Protein AF-A0A435ZY20-F1 (afdb_monomer)

Sequence (130 aa):
YEAARRRKAEFLALVSQTRDELAKVYSNAGTSEQKLAAKTAAIERLRMRYRHMRDRRWGRYRGYDAWFASPINNAKLAATSVYSDRVTAFLRLFDLCSGDYVRFYASVRRIGALDQAHRAEALAAADRCY

Structure (mmCIF, N/CA/C/O backbone):
data_AF-A0A435ZY20-F1
#
_entry.id   AF-A0A435ZY20-F1
#
loop_
_atom_site.group_PDB
_atom_site.id
_atom_site.type_symbol
_atom_site.label_atom_id
_atom_site.label_alt_id
_atom_site.label_comp_id
_atom_site.label_asym_id
_atom_site.label_entity_id
_atom_site.label_seq_id
_atom_site.pdbx_PDB_ins_code
_atom_site.Cartn_x
_atom_site.Cartn_y
_atom_site.Cartn_z
_atom_site.occupancy
_atom_site.B_iso_or_equiv
_atom_site.auth_seq_id
_atom_site.auth_comp_id
_atom_site.auth_asym_id
_atom_site.auth_atom_id
_atom_site.pdbx_PDB_model_num
ATOM 1 N N . TYR A 1 1 ? 15.074 -22.518 5.114 1.00 71.56 1 TYR A N 1
ATOM 2 C CA . TYR A 1 1 ? 14.412 -22.050 3.875 1.00 71.56 1 TYR A CA 1
ATOM 3 C C . TYR A 1 1 ? 12.899 -21.850 4.057 1.00 71.56 1 TYR A C 1
ATOM 5 O O . TYR A 1 1 ? 12.408 -20.748 3.834 1.00 71.56 1 TYR A O 1
ATOM 13 N N . GLU A 1 2 ? 12.149 -22.846 4.540 1.00 86.31 2 GLU A N 1
ATOM 14 C CA . GLU A 1 2 ? 10.680 -22.766 4.702 1.00 86.31 2 GLU A CA 1
ATOM 15 C C . GLU A 1 2 ? 10.202 -21.707 5.698 1.00 86.31 2 GLU A C 1
ATOM 17 O O . GLU A 1 2 ? 9.341 -20.896 5.364 1.00 86.31 2 GLU A O 1
ATOM 22 N N . ALA A 1 3 ? 10.821 -21.630 6.880 1.00 88.56 3 ALA A N 1
ATOM 23 C CA . ALA A 1 3 ? 10.480 -20.608 7.869 1.00 88.56 3 ALA A CA 1
ATOM 24 C C . ALA A 1 3 ? 10.673 -19.176 7.327 1.00 88.56 3 ALA A C 1
ATOM 26 O O . ALA A 1 3 ? 9.897 -18.283 7.649 1.00 88.56 3 ALA A O 1
ATOM 27 N N . ALA A 1 4 ? 11.673 -18.953 6.466 1.00 88.12 4 ALA A N 1
ATOM 28 C CA . ALA A 1 4 ? 11.889 -17.656 5.824 1.00 88.12 4 ALA A CA 1
ATOM 29 C C . ALA A 1 4 ? 10.801 -17.340 4.783 1.00 88.12 4 ALA A C 1
ATOM 31 O O . ALA A 1 4 ? 10.273 -16.229 4.780 1.00 88.12 4 ALA A O 1
ATOM 32 N N . ARG A 1 5 ? 10.409 -18.320 3.952 1.00 88.31 5 ARG A N 1
ATOM 33 C CA . ARG A 1 5 ? 9.288 -18.172 3.004 1.00 88.31 5 ARG A CA 1
ATOM 34 C C . ARG A 1 5 ? 7.973 -17.877 3.724 1.00 88.31 5 ARG A C 1
ATOM 36 O O . ARG A 1 5 ? 7.262 -16.957 3.329 1.00 88.31 5 ARG A O 1
ATOM 43 N N . ARG A 1 6 ? 7.691 -18.596 4.813 1.00 91.44 6 ARG A N 1
ATOM 44 C CA . ARG A 1 6 ? 6.505 -18.373 5.647 1.00 91.44 6 ARG A CA 1
ATOM 45 C C . ARG A 1 6 ? 6.477 -16.961 6.231 1.00 91.44 6 ARG A C 1
ATOM 47 O O . ARG A 1 6 ? 5.480 -16.269 6.067 1.00 91.44 6 ARG A O 1
ATOM 54 N N . ARG A 1 7 ? 7.579 -16.498 6.834 1.00 94.25 7 ARG A N 1
ATOM 55 C CA . ARG A 1 7 ? 7.672 -15.125 7.364 1.00 94.25 7 ARG A CA 1
ATOM 56 C C . ARG A 1 7 ? 7.454 -14.073 6.283 1.00 94.25 7 ARG A C 1
ATOM 58 O O . ARG A 1 7 ? 6.759 -13.095 6.530 1.00 94.25 7 ARG A O 1
ATOM 65 N N . LYS A 1 8 ? 8.006 -14.285 5.083 1.00 92.06 8 LYS A N 1
ATOM 66 C CA . LYS A 1 8 ? 7.776 -13.395 3.938 1.00 92.06 8 LYS A CA 1
ATOM 67 C C . LYS A 1 8 ? 6.296 -13.342 3.562 1.00 92.06 8 LYS A C 1
ATOM 69 O O . LYS A 1 8 ? 5.762 -12.250 3.416 1.00 92.06 8 LYS A O 1
ATOM 74 N N . ALA A 1 9 ? 5.630 -14.489 3.440 1.00 90.94 9 ALA A N 1
ATOM 75 C CA . ALA A 1 9 ? 4.199 -14.542 3.141 1.00 90.94 9 ALA A CA 1
ATOM 76 C C . ALA A 1 9 ? 3.355 -13.852 4.228 1.00 90.94 9 ALA A C 1
ATOM 78 O O . ALA A 1 9 ? 2.502 -13.028 3.914 1.00 90.94 9 ALA A O 1
ATOM 79 N N . GLU A 1 10 ? 3.634 -14.120 5.503 1.00 93.62 10 GLU A N 1
ATOM 80 C CA . GLU A 1 10 ? 2.928 -13.509 6.635 1.00 93.62 10 GLU A CA 1
ATOM 81 C C . GLU A 1 10 ? 3.174 -11.987 6.725 1.00 93.62 10 GLU A C 1
ATOM 83 O O . GLU A 1 10 ? 2.252 -11.223 7.006 1.00 93.62 10 GLU A O 1
ATOM 88 N N . PHE A 1 11 ? 4.389 -11.519 6.418 1.00 94.56 11 PHE A N 1
ATOM 89 C CA . PHE A 1 11 ? 4.698 -10.091 6.288 1.00 94.56 11 PHE A CA 1
ATOM 90 C C . PHE A 1 11 ? 3.886 -9.427 5.169 1.00 94.56 11 PHE A C 1
ATOM 92 O O . PHE A 1 11 ? 3.253 -8.395 5.395 1.00 94.56 11 PHE A O 1
ATOM 99 N N . LEU A 1 12 ? 3.871 -10.028 3.976 1.00 92.69 12 LEU A N 1
ATOM 100 C CA . LEU A 1 12 ? 3.103 -9.515 2.839 1.00 92.69 12 LEU A CA 1
ATOM 101 C C . LEU A 1 12 ? 1.599 -9.496 3.138 1.00 92.69 12 LEU A C 1
ATOM 103 O O . LEU A 1 12 ? 0.922 -8.534 2.781 1.00 92.69 12 LEU A O 1
ATOM 107 N N . ALA A 1 13 ? 1.088 -10.501 3.854 1.00 91.94 13 ALA A N 1
ATOM 108 C CA . ALA A 1 13 ? -0.306 -10.553 4.281 1.00 91.94 13 ALA A CA 1
ATOM 109 C C . ALA A 1 13 ? -0.670 -9.396 5.226 1.00 91.94 13 ALA A C 1
ATOM 111 O O . ALA A 1 13 ? -1.716 -8.775 5.044 1.00 91.94 13 ALA A O 1
ATOM 112 N N . LEU A 1 14 ? 0.200 -9.045 6.186 1.00 94.25 14 LEU A N 1
ATOM 113 C CA . LEU A 1 14 ? -0.017 -7.869 7.040 1.00 94.25 14 LEU A CA 1
ATOM 114 C C . LEU A 1 14 ? -0.114 -6.578 6.225 1.00 94.25 14 LEU A C 1
ATOM 116 O O . LEU A 1 14 ? -1.015 -5.771 6.447 1.00 94.25 14 LEU A O 1
ATOM 120 N N . VAL A 1 15 ? 0.808 -6.389 5.280 1.00 93.94 15 VAL A N 1
ATOM 121 C CA . VAL A 1 15 ? 0.833 -5.200 4.422 1.00 93.94 15 VAL A CA 1
ATOM 122 C C . VAL A 1 15 ? -0.425 -5.135 3.556 1.00 93.94 15 VAL A C 1
ATOM 124 O O . VAL A 1 15 ? -1.049 -4.076 3.481 1.00 93.94 15 VAL A O 1
ATOM 127 N N . SER A 1 16 ? -0.829 -6.257 2.951 1.00 90.69 16 SER A N 1
ATOM 128 C CA . SER A 1 16 ? -2.052 -6.348 2.146 1.00 90.69 16 SER A CA 1
ATOM 129 C C . SER A 1 16 ? -3.291 -5.998 2.967 1.00 90.69 16 SER A C 1
ATOM 131 O O . SER A 1 16 ? -4.051 -5.114 2.585 1.00 90.69 16 SER A O 1
ATOM 133 N N . GLN A 1 17 ? -3.440 -6.597 4.151 1.00 92.56 17 GLN A N 1
ATOM 134 C CA . GLN A 1 17 ? -4.570 -6.330 5.038 1.00 92.56 17 GLN A CA 1
ATOM 135 C C . GLN A 1 17 ? -4.675 -4.840 5.401 1.00 92.56 17 GLN A C 1
ATOM 137 O O . GLN A 1 17 ? -5.765 -4.269 5.411 1.00 92.56 17 GLN A O 1
ATOM 142 N N . THR A 1 18 ? -3.550 -4.176 5.682 1.00 94.56 18 THR A N 1
ATOM 143 C CA . THR A 1 18 ? -3.551 -2.736 5.977 1.00 94.56 18 THR A CA 1
ATOM 144 C C . THR A 1 18 ? -3.923 -1.891 4.763 1.00 94.56 18 THR A C 1
ATOM 146 O O . THR A 1 18 ? -4.595 -0.873 4.921 1.00 94.56 18 THR A O 1
ATOM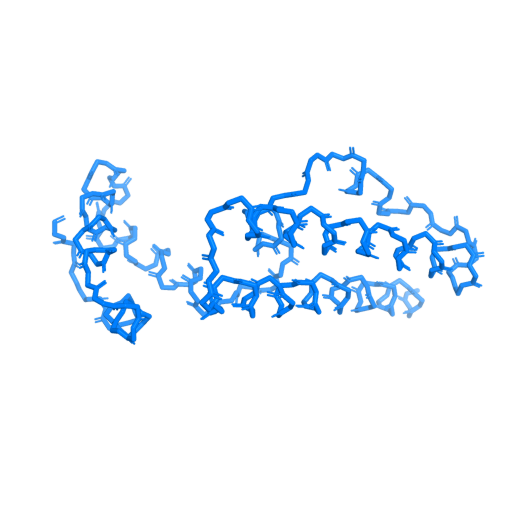 149 N N . ARG A 1 19 ? -3.534 -2.294 3.548 1.00 90.75 19 ARG A N 1
ATOM 150 C CA . ARG A 1 19 ? -3.975 -1.608 2.326 1.00 90.75 19 ARG A CA 1
ATOM 151 C C . ARG A 1 19 ? -5.490 -1.683 2.163 1.00 90.75 19 ARG A C 1
ATOM 153 O O . ARG A 1 19 ? -6.093 -0.660 1.847 1.00 90.75 19 ARG A O 1
ATOM 160 N N . ASP A 1 20 ? -6.093 -2.837 2.432 1.00 88.88 20 ASP A N 1
ATOM 161 C CA . ASP A 1 20 ? -7.546 -3.014 2.343 1.00 88.88 20 ASP A CA 1
ATOM 162 C C . ASP A 1 20 ? -8.284 -2.176 3.397 1.00 88.88 20 ASP A C 1
ATOM 164 O O . ASP A 1 20 ? -9.291 -1.533 3.097 1.00 88.88 20 ASP A O 1
ATOM 168 N N . GLU A 1 21 ? -7.757 -2.109 4.626 1.00 92.75 21 GLU A N 1
ATOM 169 C CA . GLU A 1 21 ? -8.272 -1.206 5.665 1.00 92.75 21 GLU A CA 1
ATOM 170 C C . GLU A 1 21 ? -8.223 0.259 5.212 1.00 92.75 21 GLU A C 1
ATOM 172 O O . GLU A 1 21 ? -9.213 0.981 5.330 1.00 92.75 21 GLU A O 1
ATOM 177 N N . LEU A 1 22 ? -7.094 0.697 4.654 1.00 92.38 22 LEU A N 1
ATOM 178 C CA . LEU A 1 22 ? -6.929 2.064 4.164 1.00 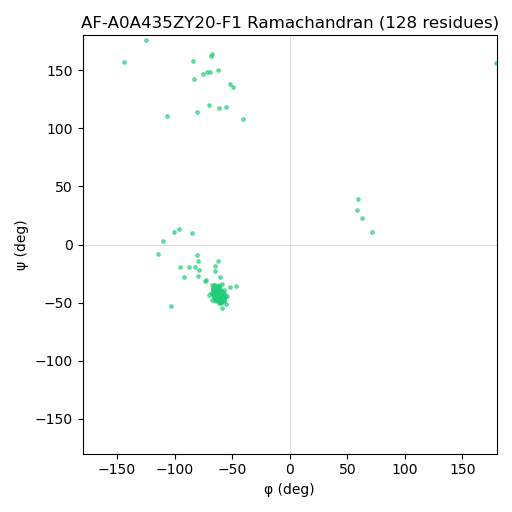92.38 22 LEU A CA 1
ATOM 179 C C . LEU A 1 22 ? -7.828 2.364 2.959 1.00 92.38 22 LEU A C 1
ATOM 181 O O . LEU A 1 22 ? -8.376 3.460 2.872 1.00 92.38 22 LEU A O 1
ATOM 185 N N . ALA A 1 23 ? -8.033 1.405 2.055 1.00 88.12 23 ALA A N 1
ATOM 186 C CA . ALA A 1 23 ? -8.949 1.564 0.928 1.00 88.12 23 ALA A CA 1
ATOM 187 C C . ALA A 1 23 ? -10.382 1.861 1.401 1.00 88.12 23 ALA A C 1
ATOM 189 O O . ALA A 1 23 ? -11.038 2.748 0.849 1.00 88.12 23 ALA A O 1
ATOM 190 N N . LYS A 1 24 ? -10.838 1.192 2.469 1.00 88.81 24 LYS A N 1
ATOM 191 C CA . LYS A 1 24 ? -12.134 1.476 3.107 1.00 88.81 24 LYS A CA 1
ATOM 192 C C . LYS A 1 24 ? -12.159 2.868 3.737 1.00 88.81 24 LYS A C 1
ATOM 194 O O . LYS A 1 24 ? -13.096 3.618 3.494 1.00 88.81 24 LYS A O 1
ATOM 199 N N . VAL A 1 25 ? -11.101 3.258 4.459 1.00 90.88 25 VAL A N 1
ATOM 200 C CA . VAL A 1 25 ? -10.978 4.617 5.031 1.00 90.88 25 VAL A CA 1
ATOM 201 C C . VAL A 1 25 ? -11.142 5.692 3.957 1.00 90.88 25 VAL A C 1
ATOM 203 O O . VAL A 1 25 ? -11.860 6.669 4.162 1.00 90.88 25 VAL A O 1
ATOM 206 N N . TYR A 1 26 ? -10.507 5.516 2.798 1.00 85.19 26 TYR A N 1
ATOM 207 C CA . TYR A 1 26 ? -10.591 6.497 1.719 1.00 85.19 26 TYR A CA 1
ATOM 208 C C . TYR A 1 26 ? -11.945 6.512 1.011 1.00 85.19 26 TYR A C 1
ATOM 210 O O . TYR A 1 26 ? -12.368 7.584 0.574 1.00 85.19 26 TYR A O 1
ATOM 218 N N . SER A 1 27 ? -12.622 5.364 0.942 1.00 83.12 27 SER A N 1
ATOM 219 C CA . SER A 1 27 ? -13.916 5.211 0.265 1.00 83.12 27 SER A CA 1
ATOM 220 C C . SER A 1 27 ? -15.111 5.639 1.121 1.00 83.12 27 SER A C 1
ATOM 222 O O . SER A 1 27 ? -16.167 5.930 0.574 1.00 83.12 27 SER A O 1
ATOM 224 N N . ASN A 1 28 ? -14.959 5.714 2.445 1.00 85.62 28 ASN A N 1
ATOM 225 C CA . ASN A 1 28 ? -16.032 6.143 3.340 1.00 85.62 28 ASN A CA 1
ATOM 226 C C . ASN A 1 28 ? -16.312 7.655 3.232 1.00 85.62 28 ASN A C 1
ATOM 228 O O . ASN A 1 28 ? -15.399 8.467 3.025 1.00 85.62 28 ASN A O 1
ATOM 232 N N . ALA A 1 29 ? -17.577 8.036 3.436 1.00 74.31 29 ALA A N 1
ATOM 233 C CA . ALA A 1 29 ? -17.976 9.424 3.646 1.00 74.31 29 ALA A CA 1
ATOM 234 C C . ALA A 1 29 ? -17.473 9.884 5.025 1.00 74.31 29 ALA A C 1
ATOM 236 O O . ALA A 1 29 ? -17.781 9.276 6.046 1.00 74.31 29 ALA A O 1
ATOM 237 N N . GLY A 1 30 ? -16.638 10.916 5.045 1.00 87.19 30 GLY A N 1
ATOM 238 C CA . GLY A 1 30 ? -16.026 11.451 6.257 1.00 87.19 30 GLY A CA 1
ATOM 239 C C . GLY A 1 30 ? -15.110 12.615 5.914 1.00 87.19 30 GLY A C 1
ATOM 240 O O . GLY A 1 30 ? -14.634 12.715 4.777 1.00 87.19 30 GLY A O 1
ATOM 241 N N . THR A 1 31 ? -14.876 13.496 6.882 1.00 92.94 31 THR A N 1
ATOM 242 C CA . THR A 1 31 ? -14.015 14.666 6.691 1.00 92.94 31 THR A CA 1
ATOM 243 C C . THR A 1 31 ? -12.556 14.250 6.501 1.00 92.94 31 THR A C 1
ATOM 245 O O . THR A 1 31 ? -12.146 13.125 6.816 1.00 92.94 31 THR A O 1
ATOM 248 N N . 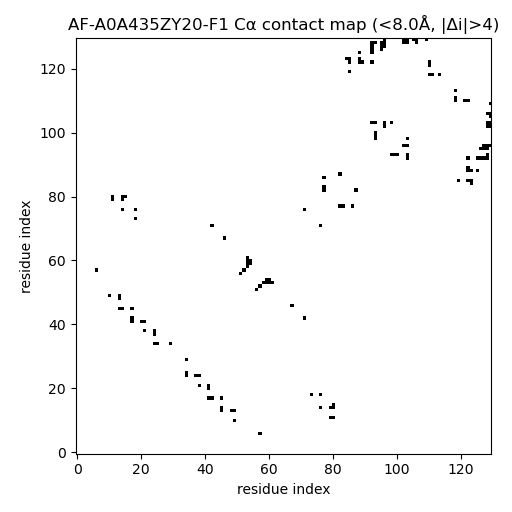SER A 1 32 ? -11.740 15.169 5.989 1.00 89.75 32 SER A N 1
ATOM 249 C CA . SER A 1 32 ? -10.301 14.954 5.823 1.00 89.75 32 SER A CA 1
ATOM 250 C C . SER A 1 32 ? -9.616 14.595 7.147 1.00 89.75 32 SER A C 1
ATOM 252 O O . SER A 1 32 ? -8.773 13.697 7.181 1.00 89.75 32 SER A O 1
ATOM 254 N N . GLU A 1 33 ? -10.024 15.226 8.248 1.00 93.31 33 GLU A N 1
ATOM 255 C CA . GLU A 1 33 ? -9.505 14.990 9.599 1.00 93.31 33 GLU A CA 1
ATOM 256 C C . GLU A 1 33 ? -9.854 13.579 10.082 1.00 93.31 33 GLU A C 1
ATOM 258 O O . GLU A 1 33 ? -8.989 12.859 10.586 1.00 93.31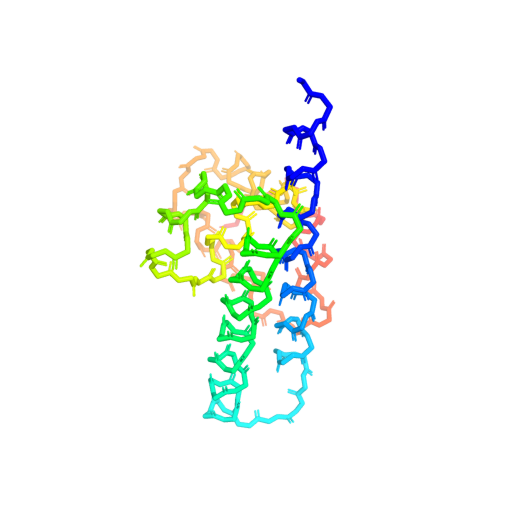 33 GLU A O 1
ATOM 263 N N . GLN A 1 34 ? -11.098 13.139 9.862 1.00 93.38 34 GLN A N 1
ATOM 264 C CA . GLN A 1 34 ? -11.539 11.786 10.210 1.00 93.38 34 GLN A CA 1
ATOM 265 C C . GLN A 1 34 ? -10.760 10.727 9.419 1.00 93.38 34 GLN A C 1
ATOM 267 O O . GLN A 1 34 ? -10.292 9.737 9.989 1.00 93.38 34 GLN A O 1
ATOM 272 N N . LYS A 1 35 ? -10.557 10.949 8.114 1.00 92.81 35 LYS A N 1
ATOM 273 C CA . LYS A 1 35 ? -9.757 10.053 7.263 1.00 92.81 35 LYS A CA 1
ATOM 274 C C . LYS A 1 35 ? -8.293 10.017 7.696 1.00 92.81 35 LYS A C 1
ATOM 276 O O . LYS A 1 35 ? -7.685 8.944 7.692 1.00 92.81 35 LYS A O 1
ATOM 281 N N . LEU A 1 36 ? -7.726 11.153 8.100 1.00 94.00 36 LEU A N 1
ATOM 282 C CA . LEU A 1 36 ? -6.361 11.227 8.617 1.00 94.00 36 LEU A CA 1
ATOM 283 C C . LEU A 1 36 ? -6.215 10.451 9.932 1.00 94.00 36 LEU A C 1
ATOM 285 O O . LEU A 1 36 ? -5.305 9.629 10.050 1.00 94.00 36 LEU A O 1
ATOM 289 N N . ALA A 1 37 ? -7.130 10.641 10.884 1.00 95.69 37 ALA A N 1
ATOM 290 C CA . ALA A 1 37 ? -7.132 9.909 12.149 1.00 95.69 37 ALA A CA 1
ATOM 291 C C . ALA A 1 37 ? -7.269 8.392 11.928 1.00 95.69 37 ALA A C 1
ATOM 293 O O . ALA A 1 37 ? -6.491 7.601 12.470 1.00 95.69 37 ALA A O 1
ATOM 294 N N . ALA A 1 38 ? -8.198 7.975 11.062 1.00 95.62 38 ALA A N 1
ATOM 295 C CA . ALA A 1 38 ? -8.406 6.568 10.728 1.00 95.62 38 ALA A CA 1
ATOM 296 C C . ALA A 1 38 ? -7.194 5.942 10.015 1.00 95.62 38 ALA A C 1
ATOM 298 O O . ALA A 1 38 ? -6.829 4.798 10.306 1.00 95.62 38 ALA A O 1
ATOM 299 N N . LYS A 1 39 ? -6.526 6.696 9.129 1.00 94.81 39 LYS A N 1
ATOM 300 C CA . LYS A 1 39 ? -5.261 6.288 8.502 1.00 94.81 39 LYS A CA 1
ATOM 301 C C . LYS A 1 39 ? -4.183 6.048 9.556 1.00 94.81 39 LYS A C 1
ATOM 303 O O . LYS A 1 39 ? -3.561 4.987 9.546 1.00 94.81 39 LYS A O 1
ATOM 308 N N . THR A 1 40 ? -3.976 6.994 10.471 1.00 96.44 40 THR A N 1
ATOM 309 C CA . THR A 1 40 ? -2.990 6.860 11.555 1.00 96.44 40 THR A CA 1
ATOM 310 C C . THR A 1 40 ? -3.275 5.623 12.405 1.00 96.44 40 THR A C 1
ATOM 312 O O . THR A 1 40 ? -2.377 4.812 12.633 1.00 96.44 40 THR A O 1
ATOM 315 N N . ALA A 1 41 ? -4.538 5.401 12.778 1.00 97.06 41 ALA A N 1
ATOM 316 C CA . ALA A 1 41 ? -4.943 4.222 13.537 1.00 97.06 41 ALA A CA 1
ATOM 317 C C . ALA A 1 41 ? -4.666 2.902 12.788 1.00 97.06 41 ALA A C 1
ATOM 319 O O . ALA A 1 41 ? -4.222 1.929 13.398 1.00 97.06 41 ALA A O 1
ATOM 320 N N . ALA A 1 42 ? -4.886 2.850 11.469 1.00 97.06 42 ALA A N 1
ATOM 321 C CA . ALA A 1 42 ? -4.574 1.671 10.655 1.00 97.06 42 ALA A CA 1
ATOM 322 C C . ALA A 1 42 ? -3.067 1.366 10.618 1.00 97.06 42 ALA A C 1
ATOM 324 O O . ALA A 1 42 ? -2.665 0.207 10.748 1.00 97.06 42 ALA A O 1
ATOM 325 N N . ILE A 1 43 ? -2.226 2.398 10.506 1.00 97.12 43 ILE A N 1
ATOM 326 C CA . ILE A 1 43 ? -0.768 2.239 10.540 1.00 97.12 43 ILE A CA 1
ATOM 327 C C . ILE A 1 43 ? -0.285 1.766 11.920 1.00 97.12 43 ILE A C 1
ATOM 329 O O . ILE A 1 43 ? 0.568 0.880 11.999 1.00 97.12 43 ILE A O 1
ATOM 333 N N . GLU A 1 44 ? -0.848 2.282 13.012 1.00 97.88 44 GLU A N 1
ATOM 334 C CA . GLU A 1 44 ? -0.496 1.800 14.353 1.00 97.88 44 GLU A CA 1
ATOM 335 C C . GLU A 1 44 ? -0.934 0.351 14.587 1.00 97.88 44 GLU A C 1
ATOM 337 O O . GLU A 1 44 ? -0.166 -0.453 15.125 1.00 97.88 44 GLU A O 1
ATOM 342 N N . ARG A 1 45 ? -2.116 -0.043 14.096 1.00 97.94 45 ARG A N 1
ATOM 343 C CA . ARG A 1 45 ? -2.541 -1.452 14.116 1.00 97.94 45 ARG A CA 1
ATOM 344 C C . ARG A 1 45 ? -1.584 -2.353 13.344 1.00 97.94 45 ARG A C 1
ATOM 346 O O . ARG A 1 45 ? -1.241 -3.423 13.846 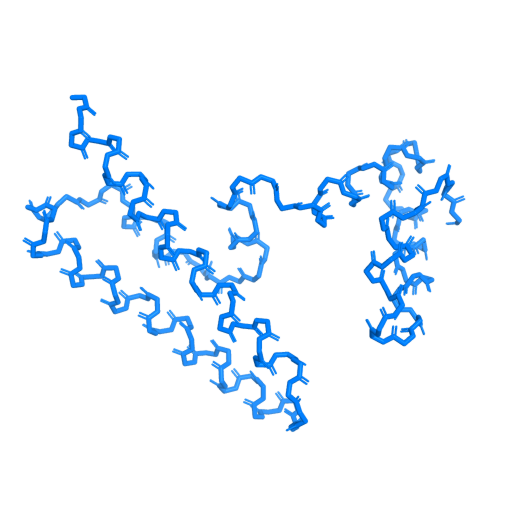1.00 97.94 45 ARG A O 1
ATOM 353 N N . LEU A 1 46 ? -1.113 -1.926 12.172 1.00 97.88 46 LEU A N 1
ATOM 354 C CA . LEU A 1 46 ? -0.099 -2.651 11.403 1.00 97.88 46 LEU A CA 1
ATOM 355 C C . LEU A 1 46 ? 1.178 -2.869 12.234 1.00 97.88 46 LEU A C 1
ATOM 357 O O . LEU A 1 46 ? 1.663 -3.998 12.342 1.00 97.88 46 LEU A O 1
ATOM 361 N N . ARG A 1 47 ? 1.684 -1.818 12.893 1.00 98.12 47 ARG A N 1
ATOM 362 C CA . ARG A 1 47 ? 2.856 -1.911 13.782 1.00 98.12 47 ARG A CA 1
ATOM 363 C C . ARG A 1 47 ? 2.623 -2.864 14.957 1.00 98.12 47 ARG A C 1
ATOM 365 O O . ARG A 1 47 ? 3.510 -3.650 15.287 1.00 98.12 47 ARG A O 1
ATOM 372 N N . MET A 1 48 ? 1.441 -2.832 15.574 1.00 98.00 48 MET A N 1
ATOM 373 C CA . MET A 1 48 ? 1.084 -3.749 16.662 1.00 98.00 48 MET A CA 1
ATOM 374 C C . MET A 1 48 ? 1.035 -5.209 16.201 1.00 98.00 48 MET A C 1
ATOM 376 O O . MET A 1 48 ? 1.650 -6.065 16.840 1.00 98.00 48 MET A O 1
ATOM 380 N N . ARG A 1 49 ? 0.354 -5.498 15.082 1.00 97.88 49 ARG A N 1
ATOM 381 C CA . ARG A 1 49 ? 0.262 -6.857 14.517 1.00 97.88 49 ARG A CA 1
ATOM 382 C C . ARG A 1 49 ? 1.642 -7.417 14.193 1.00 97.88 49 ARG A C 1
ATOM 384 O O . ARG A 1 49 ? 1.924 -8.571 14.514 1.00 97.88 49 ARG A O 1
ATOM 391 N N . TYR A 1 50 ? 2.513 -6.582 13.629 1.00 97.81 50 TYR A N 1
ATOM 392 C CA . TYR A 1 50 ? 3.903 -6.943 13.388 1.00 97.81 50 TYR A CA 1
ATOM 393 C C . TYR A 1 50 ? 4.639 -7.319 14.673 1.00 97.81 50 TYR A C 1
ATOM 395 O O . TYR A 1 50 ? 5.165 -8.425 14.750 1.00 97.81 50 TYR A O 1
ATOM 403 N N . ARG A 1 51 ? 4.641 -6.447 15.694 1.00 97.69 51 ARG A N 1
ATOM 404 C CA . ARG A 1 51 ? 5.322 -6.726 16.972 1.00 97.69 51 ARG A CA 1
ATOM 405 C C . ARG A 1 51 ? 4.822 -8.023 17.604 1.00 97.69 51 ARG A C 1
ATOM 407 O O . ARG A 1 51 ? 5.627 -8.864 17.989 1.00 97.69 51 ARG A O 1
ATOM 414 N N . HIS A 1 52 ? 3.504 -8.228 17.634 1.00 96.88 52 HIS A N 1
ATOM 415 C CA . HIS A 1 52 ? 2.909 -9.451 18.168 1.00 96.88 52 HIS A CA 1
ATOM 416 C C . HIS A 1 52 ? 3.399 -10.702 17.424 1.00 96.88 52 HIS A C 1
ATOM 418 O O . HIS A 1 52 ? 3.843 -11.670 18.041 1.00 96.88 52 HIS A O 1
ATOM 424 N N . MET A 1 53 ? 3.360 -10.681 16.093 1.00 95.94 53 MET A N 1
ATOM 425 C CA . MET A 1 53 ? 3.795 -11.809 15.273 1.00 95.94 53 MET A CA 1
ATOM 426 C C . MET A 1 53 ? 5.303 -12.067 15.398 1.00 95.94 53 MET A C 1
ATOM 428 O O . MET A 1 53 ? 5.714 -13.214 15.586 1.00 95.94 53 MET A O 1
ATOM 432 N N . ARG A 1 54 ? 6.111 -11.003 15.370 1.00 97.44 54 ARG A N 1
ATOM 433 C CA . ARG A 1 54 ? 7.563 -11.039 15.564 1.00 97.44 54 ARG A CA 1
ATOM 434 C C . ARG A 1 54 ? 7.931 -11.712 16.885 1.00 97.44 54 ARG A C 1
ATOM 436 O O . ARG A 1 54 ? 8.740 -12.637 16.906 1.00 97.44 54 ARG A O 1
ATOM 443 N N . ASP A 1 55 ? 7.312 -11.261 17.973 1.00 96.75 55 ASP A N 1
ATOM 444 C CA . ASP A 1 55 ? 7.689 -11.651 19.332 1.00 96.75 55 ASP A CA 1
ATOM 445 C C . ASP A 1 55 ? 7.138 -13.026 19.729 1.00 96.75 55 ASP A C 1
ATOM 447 O O . ASP A 1 55 ? 7.745 -13.705 20.556 1.00 96.75 55 ASP A O 1
ATOM 451 N N . ARG A 1 56 ? 6.016 -13.460 19.135 1.00 93.56 56 ARG A N 1
ATOM 452 C CA . ARG A 1 56 ? 5.355 -14.733 19.474 1.00 93.56 56 ARG A CA 1
ATOM 453 C C . ARG A 1 56 ? 5.601 -15.842 18.456 1.00 93.56 56 ARG A C 1
ATOM 455 O O . ARG A 1 56 ? 6.012 -16.931 18.831 1.00 93.56 56 ARG A O 1
ATOM 462 N N . ARG A 1 57 ? 5.334 -15.589 17.173 1.00 91.50 57 ARG A N 1
ATOM 463 C CA . ARG A 1 57 ? 5.301 -16.630 16.128 1.00 91.50 57 ARG A CA 1
ATOM 464 C C . ARG A 1 57 ? 6.637 -16.820 15.426 1.00 91.50 57 ARG A C 1
ATOM 466 O O . ARG A 1 57 ? 6.918 -17.903 14.927 1.00 91.50 57 ARG A O 1
ATOM 473 N N . TRP A 1 58 ? 7.450 -15.772 15.357 1.00 95.06 58 TRP A N 1
ATOM 474 C CA . TRP A 1 58 ? 8.692 -15.786 14.582 1.00 95.06 58 TRP A CA 1
ATOM 475 C C . TRP A 1 58 ? 9.952 -15.997 15.419 1.00 95.06 58 TRP A C 1
ATOM 477 O O . TRP A 1 58 ? 11.052 -15.797 14.907 1.00 95.06 58 TRP A O 1
ATOM 487 N N . GLY A 1 59 ? 9.812 -16.354 16.698 1.00 93.19 59 GLY A N 1
ATOM 488 C CA . GLY A 1 59 ? 10.958 -16.540 17.589 1.00 93.19 59 GLY A CA 1
ATOM 489 C C . GLY A 1 59 ? 11.802 -15.272 17.732 1.00 93.19 59 GLY A C 1
ATOM 490 O O . GLY A 1 59 ? 13.025 -15.351 17.728 1.00 93.19 59 GLY A O 1
ATOM 491 N N . ARG A 1 60 ? 11.158 -14.095 17.801 1.00 93.88 60 ARG A N 1
ATOM 492 C CA . ARG A 1 60 ? 11.811 -12.775 17.901 1.00 93.88 60 ARG A CA 1
ATOM 493 C C . ARG A 1 60 ? 12.682 -12.404 16.692 1.00 93.88 60 ARG A C 1
ATOM 495 O O . ARG A 1 60 ? 13.558 -11.552 16.811 1.00 93.88 60 ARG A O 1
ATOM 502 N N . TYR A 1 61 ? 12.440 -12.992 15.520 1.00 95.62 61 TYR A N 1
ATOM 503 C CA . TYR A 1 61 ? 13.139 -12.636 14.282 1.00 95.62 61 TYR A CA 1
ATOM 504 C C . TYR A 1 61 ? 12.905 -11.169 13.880 1.00 95.62 61 TYR A C 1
ATOM 506 O O . TYR A 1 61 ? 11.786 -10.790 13.551 1.00 95.62 61 TYR A O 1
ATOM 514 N N . ARG A 1 62 ? 13.968 -10.357 13.832 1.00 95.88 62 ARG A N 1
ATOM 515 C CA . ARG A 1 62 ? 13.908 -8.894 13.621 1.00 95.88 62 ARG A CA 1
ATOM 516 C C . ARG A 1 62 ? 14.115 -8.427 12.175 1.00 95.88 62 ARG A C 1
ATOM 518 O O . ARG A 1 62 ? 14.315 -7.241 11.941 1.00 95.88 62 ARG A O 1
ATOM 525 N N . GLY A 1 63 ? 14.060 -9.325 11.189 1.00 95.69 63 GLY A N 1
ATOM 526 C CA . GLY A 1 63 ? 14.439 -9.007 9.801 1.00 95.69 63 GLY A CA 1
ATOM 527 C C . GLY A 1 63 ? 13.601 -7.929 9.100 1.00 95.69 63 GLY A C 1
ATOM 528 O O . GLY A 1 63 ? 14.031 -7.415 8.075 1.00 95.69 63 GLY A O 1
ATOM 529 N N . TYR A 1 64 ? 12.442 -7.555 9.648 1.00 96.50 64 TYR A N 1
ATOM 530 C CA . TYR A 1 64 ? 11.610 -6.467 9.126 1.00 96.50 64 TYR A CA 1
ATOM 531 C C . TYR A 1 64 ? 11.585 -5.232 10.040 1.00 96.50 64 TYR A C 1
ATOM 533 O O . TYR A 1 64 ? 10.907 -4.262 9.711 1.00 96.50 64 TYR A O 1
ATOM 541 N N . ASP A 1 65 ? 12.332 -5.208 11.153 1.00 97.62 65 ASP A N 1
ATOM 542 C CA . ASP A 1 65 ? 12.308 -4.090 12.110 1.00 97.62 65 ASP A CA 1
ATOM 543 C C . ASP A 1 65 ? 12.664 -2.763 11.421 1.00 97.62 65 ASP A C 1
ATOM 545 O O . ASP A 1 65 ? 11.963 -1.771 11.607 1.00 97.62 65 ASP A O 1
ATOM 549 N N . ALA A 1 66 ? 13.675 -2.763 10.545 1.00 96.56 66 ALA A N 1
ATOM 550 C CA . ALA A 1 66 ? 14.059 -1.587 9.760 1.00 96.56 66 ALA A CA 1
ATOM 551 C C . ALA A 1 66 ? 12.933 -1.095 8.830 1.00 96.56 66 ALA A C 1
ATOM 553 O O . ALA A 1 66 ? 12.729 0.111 8.672 1.00 96.56 66 ALA A O 1
ATOM 554 N N . TRP A 1 67 ? 12.149 -2.016 8.256 1.00 95.81 67 TRP A N 1
ATOM 555 C CA . TRP A 1 67 ? 10.976 -1.655 7.462 1.00 95.81 67 TRP A CA 1
ATOM 556 C C . TRP A 1 67 ? 9.905 -1.002 8.340 1.00 95.81 67 TRP A C 1
ATOM 558 O O . TRP A 1 67 ? 9.307 -0.019 7.925 1.00 95.81 67 TRP A O 1
ATOM 568 N N . PHE A 1 68 ? 9.670 -1.470 9.566 1.00 97.12 68 PHE A N 1
ATOM 569 C CA . PHE A 1 68 ? 8.670 -0.862 10.458 1.00 97.12 68 PHE A CA 1
ATOM 570 C C . PHE A 1 68 ? 9.140 0.430 11.148 1.00 97.12 68 PHE A C 1
ATOM 572 O O . PHE A 1 68 ? 8.295 1.233 11.554 1.00 97.12 68 PHE A O 1
ATOM 579 N N . ALA A 1 69 ? 10.455 0.636 11.266 1.00 95.31 69 ALA A N 1
ATOM 580 C CA . ALA A 1 69 ? 11.058 1.805 11.905 1.00 95.31 69 ALA A CA 1
ATOM 581 C C . ALA A 1 69 ? 10.955 3.083 11.057 1.00 95.31 69 ALA A C 1
ATOM 583 O O . ALA A 1 69 ? 10.831 4.174 11.607 1.00 95.31 69 ALA A O 1
ATOM 584 N N . SER A 1 70 ? 10.971 2.975 9.724 1.00 93.56 70 SER A N 1
ATOM 585 C CA . SER A 1 70 ? 10.817 4.144 8.849 1.00 93.56 70 SER A CA 1
ATOM 586 C C . SER A 1 70 ? 9.339 4.509 8.618 1.00 93.56 70 SER A C 1
ATOM 588 O O . SER A 1 70 ? 8.460 3.646 8.759 1.00 93.56 70 SER A O 1
ATOM 590 N N . PRO A 1 71 ? 9.024 5.765 8.237 1.00 94.88 71 PRO A N 1
ATOM 591 C CA . PRO A 1 71 ? 7.650 6.209 8.005 1.00 94.88 71 PRO A CA 1
ATOM 592 C C . PRO A 1 71 ? 6.871 5.258 7.091 1.00 94.88 71 PRO A C 1
ATOM 594 O O . PRO A 1 71 ? 7.388 4.786 6.077 1.00 94.88 71 PRO A O 1
ATOM 597 N N . ILE A 1 72 ? 5.626 4.948 7.461 1.00 95.38 72 ILE A N 1
ATOM 598 C CA . ILE A 1 72 ? 4.740 4.089 6.669 1.00 95.38 72 ILE A CA 1
ATOM 599 C C . ILE A 1 72 ? 3.681 4.977 6.027 1.00 95.38 72 ILE A C 1
ATOM 601 O O . ILE A 1 72 ? 2.815 5.532 6.699 1.00 95.38 72 ILE A O 1
ATOM 605 N N . ASN A 1 73 ? 3.779 5.119 4.710 1.00 88.81 73 ASN A N 1
ATOM 606 C CA . ASN A 1 73 ? 2.835 5.848 3.876 1.00 88.81 73 ASN A CA 1
ATOM 607 C C . ASN A 1 73 ? 2.311 4.931 2.757 1.00 88.81 73 ASN A C 1
ATOM 609 O O . ASN A 1 73 ? 2.757 3.791 2.602 1.00 88.81 73 ASN A O 1
ATOM 613 N N . ASN A 1 74 ? 1.366 5.434 1.962 1.00 83.81 74 ASN A N 1
ATOM 614 C CA . ASN A 1 74 ? 0.735 4.646 0.900 1.00 83.81 74 ASN A CA 1
ATOM 615 C C . ASN A 1 74 ? 1.745 4.172 -0.158 1.00 83.81 74 ASN A C 1
ATOM 617 O O . ASN A 1 74 ? 1.608 3.058 -0.652 1.00 83.81 74 ASN A O 1
ATOM 621 N N . ALA A 1 75 ? 2.773 4.973 -0.462 1.00 83.56 75 ALA A N 1
ATOM 622 C CA . ALA A 1 75 ? 3.808 4.611 -1.430 1.00 83.56 75 ALA A CA 1
ATOM 623 C C . ALA A 1 75 ? 4.628 3.405 -0.954 1.00 83.56 75 ALA A C 1
ATOM 625 O O . ALA A 1 75 ? 4.795 2.434 -1.686 1.00 83.56 75 ALA A O 1
ATOM 626 N N . LYS A 1 76 ? 5.069 3.415 0.306 1.00 90.69 76 LYS A N 1
ATOM 627 C CA . LYS A 1 76 ? 5.824 2.304 0.893 1.00 90.69 76 LYS A CA 1
ATOM 628 C C . LYS A 1 76 ? 5.002 1.019 0.983 1.00 90.69 76 LYS A C 1
ATOM 630 O O . LYS A 1 76 ? 5.513 -0.057 0.684 1.00 90.69 76 LYS A O 1
ATOM 635 N N . LEU A 1 77 ? 3.729 1.125 1.373 1.00 90.31 77 LEU A N 1
ATOM 636 C CA . LEU A 1 77 ? 2.799 -0.010 1.367 1.00 90.31 77 LEU A CA 1
ATOM 637 C C . LEU A 1 77 ? 2.615 -0.584 -0.047 1.00 90.31 77 LEU A C 1
ATOM 639 O O . LEU A 1 77 ? 2.636 -1.801 -0.213 1.00 90.31 77 LEU A O 1
ATOM 643 N N . ALA A 1 78 ? 2.475 0.277 -1.059 1.00 82.44 78 ALA A N 1
ATOM 644 C CA . ALA A 1 78 ? 2.355 -0.142 -2.453 1.00 82.44 78 ALA A CA 1
ATOM 645 C C . ALA A 1 78 ? 3.628 -0.835 -2.961 1.00 82.44 78 ALA A C 1
ATOM 647 O O . ALA A 1 78 ? 3.527 -1.917 -3.526 1.00 82.44 78 ALA A O 1
ATOM 648 N N . ALA A 1 79 ? 4.808 -0.270 -2.688 1.00 82.88 79 ALA A N 1
ATOM 649 C CA . ALA A 1 79 ? 6.102 -0.832 -3.091 1.00 82.88 79 ALA A CA 1
ATOM 650 C C . ALA A 1 79 ? 6.431 -2.179 -2.421 1.00 82.88 79 ALA A C 1
ATOM 652 O O . ALA A 1 79 ? 7.249 -2.943 -2.919 1.00 82.88 79 ALA A O 1
ATOM 653 N N . THR A 1 80 ? 5.817 -2.461 -1.269 1.00 86.19 80 THR A N 1
ATOM 654 C CA . THR A 1 80 ? 6.039 -3.705 -0.514 1.00 86.19 80 THR A CA 1
ATOM 655 C C . THR A 1 80 ? 5.115 -4.831 -0.978 1.00 86.19 80 THR A C 1
ATOM 657 O O . THR A 1 80 ? 5.388 -6.005 -0.742 1.00 86.19 80 THR A O 1
ATOM 660 N N . SER A 1 81 ? 4.023 -4.489 -1.655 1.00 69.94 81 SER A N 1
ATOM 661 C CA . SER A 1 81 ? 3.173 -5.461 -2.324 1.00 69.94 81 SER A CA 1
ATOM 662 C C . SER A 1 81 ? 3.844 -5.945 -3.601 1.00 69.94 81 SER A C 1
ATOM 664 O O . SER A 1 81 ? 4.465 -5.162 -4.315 1.00 69.94 81 SER A O 1
ATOM 666 N N . VAL A 1 82 ? 3.622 -7.214 -3.949 1.00 63.28 82 VAL A N 1
ATOM 667 C CA . VAL A 1 82 ? 3.736 -7.642 -5.353 1.00 63.28 82 VAL A CA 1
ATOM 668 C C . VAL A 1 82 ? 2.878 -6.678 -6.184 1.00 63.28 82 VAL A C 1
ATOM 670 O O . VAL A 1 82 ? 1.818 -6.271 -5.690 1.00 63.28 82 VAL A O 1
ATOM 673 N N . TYR A 1 83 ? 3.371 -6.241 -7.349 1.00 56.25 83 TYR A N 1
ATOM 674 C CA . TYR A 1 83 ? 2.780 -5.169 -8.157 1.00 56.25 83 TYR A CA 1
ATOM 675 C C . TYR A 1 83 ? 1.253 -5.266 -8.174 1.00 56.25 83 TYR A C 1
ATOM 677 O O . TYR A 1 83 ? 0.690 -6.182 -8.760 1.00 56.25 83 TYR A O 1
ATOM 685 N N . SER A 1 84 ? 0.572 -4.347 -7.483 1.00 66.12 84 SER A N 1
ATOM 686 C CA . SER A 1 84 ? -0.882 -4.259 -7.626 1.00 66.12 84 SER A CA 1
ATOM 687 C C . SER A 1 84 ? -1.199 -3.745 -9.021 1.00 66.12 84 SER A C 1
ATOM 689 O O . SER A 1 84 ? -0.464 -2.878 -9.492 1.00 66.12 84 SER A O 1
ATOM 691 N N . ASP A 1 85 ? -2.322 -4.155 -9.606 1.00 69.38 85 ASP A N 1
ATOM 692 C CA . ASP A 1 85 ? -2.744 -3.764 -10.963 1.00 69.38 85 ASP A CA 1
ATOM 693 C C . ASP A 1 85 ? -2.626 -2.257 -11.227 1.00 69.38 85 ASP A C 1
ATOM 695 O O . ASP A 1 85 ? -2.214 -1.825 -12.299 1.00 69.38 85 ASP A O 1
ATOM 699 N N . ARG A 1 86 ? -2.889 -1.432 -1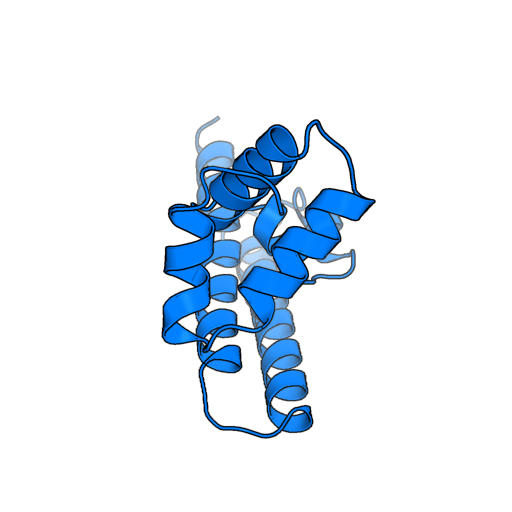0.206 1.00 77.44 86 ARG A N 1
ATOM 700 C CA . ARG A 1 86 ? -2.726 0.028 -10.288 1.00 77.44 86 ARG A CA 1
ATOM 701 C C . ARG A 1 86 ? -1.283 0.474 -10.521 1.00 77.44 86 ARG A C 1
ATOM 703 O O . ARG A 1 86 ? -1.070 1.409 -11.277 1.00 77.44 86 ARG A O 1
ATOM 710 N N . VAL A 1 87 ? -0.299 -0.156 -9.877 1.00 80.06 87 VAL A N 1
ATOM 711 C CA . VAL A 1 87 ? 1.126 0.164 -10.086 1.00 80.06 87 VAL A CA 1
ATOM 712 C C . VAL A 1 87 ? 1.530 -0.221 -11.504 1.00 80.06 87 VAL A C 1
ATOM 714 O O . VAL A 1 87 ? 2.154 0.586 -12.181 1.00 80.06 87 VAL A O 1
ATOM 717 N N . THR A 1 88 ? 1.106 -1.394 -11.979 1.00 82.94 88 THR A N 1
ATOM 718 C CA . THR A 1 88 ? 1.323 -1.820 -13.368 1.00 82.94 88 THR A CA 1
ATOM 719 C C . THR A 1 88 ? 0.719 -0.821 -14.357 1.00 82.94 88 THR A C 1
ATOM 721 O O . THR A 1 88 ? 1.380 -0.426 -15.312 1.00 82.94 88 THR A O 1
ATOM 724 N N . ALA A 1 89 ? -0.497 -0.335 -14.091 1.00 89.69 89 ALA A N 1
ATOM 725 C CA . ALA A 1 89 ? -1.151 0.668 -14.928 1.00 89.69 89 ALA A CA 1
ATOM 726 C C . ALA A 1 89 ? -0.436 2.036 -14.906 1.00 89.69 89 ALA A C 1
ATOM 728 O O . ALA A 1 89 ? -0.283 2.659 -15.953 1.00 89.69 89 ALA A O 1
ATOM 729 N N . PHE A 1 90 ? 0.067 2.491 -13.750 1.00 91.19 90 PHE A N 1
ATOM 730 C CA . PHE A 1 90 ? 0.875 3.717 -13.674 1.00 91.19 90 PHE A CA 1
ATOM 731 C C . PHE A 1 90 ? 2.219 3.588 -14.402 1.00 91.19 90 PHE A C 1
ATOM 733 O O . PHE A 1 90 ? 2.627 4.545 -15.051 1.00 91.19 90 PHE A O 1
ATOM 740 N N . LEU A 1 91 ? 2.891 2.434 -14.327 1.00 90.88 91 LEU A N 1
ATOM 741 C CA . LEU A 1 91 ? 4.132 2.190 -15.071 1.00 90.88 91 LEU A CA 1
ATOM 742 C C . LEU A 1 91 ? 3.879 2.196 -16.581 1.00 90.88 91 LEU A C 1
ATOM 744 O O . LEU A 1 91 ? 4.558 2.917 -17.302 1.00 90.88 91 LEU A O 1
ATOM 748 N N . ARG A 1 92 ? 2.825 1.510 -17.045 1.00 94.12 92 ARG A N 1
ATOM 749 C CA . ARG A 1 92 ? 2.403 1.563 -18.453 1.00 94.12 92 ARG A CA 1
ATOM 750 C C . ARG A 1 92 ? 2.121 2.997 -18.904 1.00 94.12 92 ARG A C 1
ATOM 752 O O . ARG A 1 92 ? 2.548 3.394 -19.981 1.00 94.12 92 ARG A O 1
ATOM 759 N N . LEU A 1 93 ? 1.414 3.785 -18.091 1.00 96.06 93 LEU A N 1
ATOM 760 C CA . LEU A 1 93 ? 1.152 5.191 -18.403 1.00 96.06 93 LEU A CA 1
ATOM 761 C C . LEU A 1 93 ? 2.446 6.018 -18.465 1.00 96.06 93 LEU A C 1
ATOM 763 O O . LEU A 1 93 ? 2.575 6.881 -19.327 1.00 96.06 93 LEU A O 1
ATOM 767 N N . PHE A 1 94 ? 3.407 5.753 -17.581 1.00 96.19 94 PHE A N 1
ATOM 768 C CA . PHE A 1 94 ? 4.712 6.409 -17.607 1.00 96.19 94 PHE A CA 1
ATOM 769 C C . PHE A 1 94 ? 5.494 6.078 -18.889 1.00 96.19 94 PHE A C 1
ATOM 771 O O . PHE A 1 94 ? 6.041 6.984 -19.520 1.00 96.19 94 PHE A O 1
ATOM 778 N N . ASP A 1 95 ? 5.453 4.821 -19.334 1.00 96.31 95 ASP A N 1
ATOM 779 C CA . ASP A 1 95 ? 6.065 4.384 -20.594 1.00 96.31 95 ASP A CA 1
ATOM 780 C C . ASP A 1 95 ? 5.390 5.035 -21.814 1.00 96.31 95 ASP A C 1
ATOM 782 O O . ASP A 1 95 ? 6.071 5.520 -22.718 1.00 96.31 95 ASP A O 1
ATOM 786 N N . LEU A 1 96 ? 4.053 5.145 -21.814 1.00 97.12 96 LEU A N 1
ATOM 787 C CA . LEU A 1 96 ? 3.294 5.881 -22.839 1.00 97.12 96 LEU A CA 1
ATOM 788 C C . LEU A 1 96 ? 3.675 7.368 -22.896 1.00 97.12 96 LEU A C 1
ATOM 790 O O . LEU A 1 96 ? 3.568 7.999 -23.949 1.00 97.12 96 LEU A O 1
ATOM 794 N N . CYS A 1 97 ? 4.119 7.932 -21.772 1.00 97.44 97 CYS A N 1
ATOM 795 C CA . CYS A 1 97 ? 4.653 9.289 -21.679 1.00 97.44 97 CYS A CA 1
ATOM 796 C C . CYS A 1 97 ? 6.145 9.380 -22.021 1.00 97.44 97 CYS A C 1
ATOM 798 O O . CYS A 1 97 ? 6.747 10.433 -21.818 1.00 97.44 97 CYS A O 1
ATOM 800 N N . SER A 1 98 ? 6.745 8.311 -22.552 1.00 96.06 98 SER A N 1
ATOM 801 C CA . SER A 1 98 ? 8.166 8.244 -22.910 1.00 96.06 98 SER A CA 1
ATOM 802 C C . SER A 1 98 ? 9.098 8.511 -21.720 1.00 96.06 98 SER A C 1
ATOM 804 O O . SER A 1 98 ? 10.189 9.047 -21.892 1.00 96.06 98 SER A O 1
ATOM 806 N N . GLY A 1 99 ? 8.655 8.177 -20.503 1.00 94.38 99 GLY A N 1
ATOM 807 C CA . GLY A 1 99 ? 9.394 8.448 -19.270 1.00 94.38 99 GLY A CA 1
ATOM 808 C C . GLY A 1 99 ? 9.452 9.927 -18.860 1.00 94.38 99 GLY A C 1
ATOM 809 O O . GLY A 1 99 ? 10.206 10.287 -17.956 1.00 94.38 99 GLY A O 1
ATOM 810 N N . ASP A 1 100 ? 8.666 10.798 -19.499 1.00 97.25 100 ASP A N 1
ATOM 811 C CA . ASP A 1 100 ? 8.588 12.216 -19.155 1.00 97.25 100 ASP A CA 1
ATOM 812 C C . ASP A 1 100 ? 7.662 12.430 -17.949 1.00 97.25 100 ASP A C 1
ATOM 814 O O . ASP A 1 100 ? 6.443 12.233 -18.017 1.00 97.25 100 ASP A O 1
ATOM 818 N N . TYR A 1 101 ? 8.241 12.868 -16.829 1.00 92.44 101 TYR A N 1
ATOM 819 C CA . TYR A 1 101 ? 7.489 13.122 -15.602 1.00 92.44 101 TYR A CA 1
ATOM 820 C C . TYR A 1 101 ? 6.472 14.262 -15.732 1.00 92.44 101 TYR A C 1
ATOM 822 O O . TYR A 1 101 ? 5.404 14.173 -15.129 1.00 92.44 101 TYR A O 1
ATOM 830 N N . VAL A 1 102 ? 6.757 15.320 -16.496 1.00 96.38 102 VAL A N 1
ATOM 831 C CA . VAL A 1 102 ? 5.837 16.458 -16.665 1.00 96.38 102 VAL A CA 1
ATOM 832 C C . VAL A 1 102 ? 4.567 15.992 -17.372 1.00 96.38 102 VAL A C 1
ATOM 834 O O . VAL A 1 102 ? 3.460 16.237 -16.883 1.00 96.38 102 VAL A O 1
ATOM 837 N N . ARG A 1 103 ? 4.721 15.249 -18.470 1.00 96.50 103 ARG A N 1
ATOM 838 C CA . ARG A 1 103 ? 3.603 14.675 -19.232 1.00 96.50 103 ARG A CA 1
ATOM 839 C C . ARG A 1 103 ? 2.864 13.605 -18.433 1.00 96.50 103 ARG A C 1
ATOM 841 O O . ARG A 1 103 ? 1.637 13.619 -18.359 1.00 96.50 103 ARG A O 1
ATOM 848 N N . PHE A 1 104 ? 3.597 12.738 -17.738 1.00 96.75 104 PHE A N 1
ATOM 849 C CA . PHE A 1 104 ? 3.004 11.744 -16.847 1.00 96.75 104 PHE A CA 1
ATOM 850 C C . PHE A 1 104 ? 2.130 12.387 -15.766 1.00 96.75 104 PHE A C 1
ATOM 852 O O . PHE A 1 104 ? 0.978 11.990 -15.586 1.00 96.75 104 PHE A O 1
ATOM 859 N N . TYR A 1 105 ? 2.621 13.418 -15.073 1.00 93.44 105 TYR A N 1
ATOM 860 C CA . TYR A 1 105 ? 1.822 14.106 -14.061 1.00 93.44 105 TYR A CA 1
ATOM 861 C C . TYR A 1 105 ? 0.617 14.836 -14.663 1.00 93.44 105 TYR A C 1
ATOM 863 O O . TYR A 1 105 ? -0.439 14.853 -14.028 1.00 93.44 105 TYR A O 1
ATOM 871 N N . ALA A 1 106 ? 0.722 15.393 -15.875 1.00 96.25 106 ALA A N 1
ATOM 872 C CA . ALA A 1 106 ? -0.421 15.977 -16.580 1.00 96.25 106 ALA A CA 1
ATOM 873 C C . ALA A 1 106 ? -1.509 14.924 -16.865 1.00 96.25 106 ALA A C 1
ATOM 875 O O . ALA A 1 106 ? -2.675 15.116 -16.503 1.00 96.25 106 ALA A O 1
ATOM 876 N N . SER A 1 107 ? -1.113 13.765 -17.394 1.00 95.62 107 SER A N 1
ATOM 877 C CA . SER A 1 107 ? -1.991 12.614 -17.628 1.00 95.62 107 SER A CA 1
ATOM 878 C C . SER A 1 107 ? -2.645 12.093 -16.346 1.00 95.62 107 SER A C 1
ATOM 880 O O . SER A 1 107 ? -3.862 11.899 -16.290 1.00 95.62 107 SER A O 1
ATOM 882 N N . VAL A 1 108 ? -1.866 11.923 -15.274 1.00 94.81 108 VAL A N 1
ATOM 883 C CA . VAL A 1 108 ? -2.380 11.487 -13.968 1.00 94.81 108 VAL A CA 1
ATOM 884 C C . VAL A 1 108 ? -3.345 12.516 -13.381 1.00 94.81 108 VAL A C 1
ATOM 886 O O . VAL A 1 108 ? -4.371 12.123 -12.828 1.00 94.81 108 VAL A O 1
ATOM 889 N N . ARG A 1 109 ? -3.080 13.824 -13.520 1.00 94.94 109 ARG A N 1
ATOM 890 C CA . ARG A 1 109 ? -4.015 14.879 -13.088 1.00 94.94 109 ARG A CA 1
ATOM 891 C C . ARG A 1 109 ? -5.323 14.826 -13.867 1.00 94.94 109 ARG A C 1
ATOM 893 O O . ARG A 1 109 ? -6.378 14.969 -13.256 1.00 94.94 109 ARG A O 1
ATOM 900 N N . ARG A 1 110 ? -5.269 14.579 -15.178 1.00 94.31 110 ARG A N 1
ATOM 901 C CA . ARG A 1 110 ? -6.462 14.423 -16.021 1.00 94.31 110 ARG A CA 1
ATOM 902 C C . ARG A 1 110 ? -7.311 13.235 -15.572 1.00 94.31 110 ARG A C 1
ATOM 904 O O . ARG A 1 110 ? -8.503 13.401 -15.338 1.00 94.31 110 ARG A O 1
ATOM 911 N N . ILE A 1 111 ? -6.701 12.063 -15.390 1.00 93.94 111 ILE A N 1
ATOM 912 C CA . ILE A 1 111 ? -7.399 10.870 -14.881 1.00 93.94 111 ILE A CA 1
ATOM 913 C C . ILE A 1 111 ? -7.923 11.127 -13.463 1.00 93.94 111 ILE A C 1
ATOM 915 O O . ILE A 1 111 ? -9.055 10.784 -13.139 1.00 93.94 111 ILE A O 1
ATOM 919 N N . GLY A 1 112 ? -7.125 11.781 -12.619 1.00 89.56 112 GLY A N 1
ATOM 920 C CA . GLY A 1 112 ? -7.483 12.138 -11.250 1.00 89.56 112 GLY A CA 1
ATOM 921 C C . GLY A 1 112 ? -8.632 13.143 -11.131 1.00 89.56 112 GLY A C 1
ATOM 922 O O . GLY A 1 112 ? -9.234 13.214 -10.064 1.00 89.56 112 GLY A O 1
ATOM 923 N N . ALA A 1 113 ? -8.964 13.880 -12.194 1.00 92.88 113 ALA A N 1
ATOM 924 C CA . ALA A 1 113 ? -10.107 14.792 -12.229 1.00 92.88 113 ALA A CA 1
ATOM 925 C C . ALA A 1 113 ? -11.450 14.079 -12.471 1.00 92.88 113 ALA A C 1
ATOM 927 O O . ALA A 1 113 ? -12.494 14.676 -12.234 1.00 92.88 113 ALA A O 1
ATOM 928 N N . LEU A 1 114 ? -11.437 12.810 -12.900 1.00 90.00 114 LEU A N 1
ATOM 929 C CA . LEU A 1 114 ? -12.652 12.004 -13.048 1.00 90.00 114 LEU A CA 1
ATOM 930 C C . LEU A 1 114 ? -13.276 11.682 -11.683 1.00 90.00 114 LEU A C 1
ATOM 932 O O . LEU A 1 114 ? -12.599 11.722 -10.649 1.00 90.00 114 LEU A O 1
ATOM 936 N N . ASP A 1 115 ? -14.544 11.279 -11.678 1.00 84.81 115 ASP A N 1
ATOM 937 C CA . ASP A 1 115 ? -15.191 10.750 -10.477 1.00 84.81 115 ASP A CA 1
ATOM 938 C C . ASP A 1 115 ? -14.515 9.464 -9.999 1.00 84.81 115 ASP A C 1
ATOM 940 O O . ASP A 1 115 ? -13.989 8.679 -10.792 1.00 84.81 115 ASP A O 1
ATOM 944 N N . GLN A 1 116 ? -14.550 9.221 -8.685 1.00 76.00 116 GLN A N 1
ATOM 945 C CA . GLN A 1 116 ? -13.849 8.101 -8.046 1.00 76.00 116 GLN A CA 1
ATOM 946 C C . GLN A 1 116 ? -14.145 6.744 -8.703 1.00 76.00 116 GLN A C 1
ATOM 948 O O . GLN A 1 116 ? -13.230 5.925 -8.810 1.00 76.00 116 GLN A O 1
ATOM 953 N N . ALA A 1 117 ? -15.384 6.529 -9.158 1.00 79.00 117 ALA A N 1
ATOM 954 C CA . ALA A 1 117 ? -15.805 5.301 -9.829 1.00 79.00 117 ALA A CA 1
ATOM 955 C C . ALA A 1 117 ? -15.043 5.047 -11.144 1.00 79.00 117 ALA A C 1
ATOM 957 O O . ALA A 1 117 ? -14.688 3.909 -11.429 1.00 79.00 117 ALA A O 1
ATOM 958 N N . HIS A 1 118 ? -14.710 6.102 -11.894 1.00 86.00 118 HIS A N 1
ATOM 959 C CA . HIS A 1 118 ? -14.141 5.999 -13.242 1.00 86.00 118 HIS A CA 1
ATOM 960 C C . HIS A 1 118 ? -12.609 6.067 -13.273 1.00 86.00 118 HIS A C 1
ATOM 962 O O . HIS A 1 118 ? -11.988 5.629 -14.239 1.00 86.00 118 HIS A O 1
ATOM 968 N N . ARG A 1 119 ? -11.958 6.587 -12.221 1.00 91.31 119 ARG A N 1
ATOM 969 C CA . ARG A 1 119 ? -10.487 6.758 -12.191 1.00 91.31 119 ARG A CA 1
ATOM 970 C C . ARG A 1 119 ? -9.725 5.456 -12.406 1.00 91.31 119 ARG A C 1
ATOM 972 O O . ARG A 1 119 ? -8.717 5.443 -13.104 1.00 91.3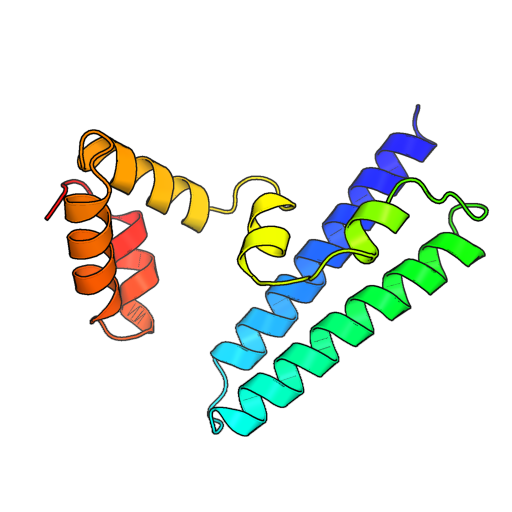1 119 ARG A O 1
ATOM 979 N N . ALA A 1 120 ? -10.166 4.384 -11.747 1.00 84.62 120 ALA A N 1
ATOM 980 C CA . ALA A 1 120 ? -9.470 3.101 -11.793 1.00 84.62 120 ALA A CA 1
ATOM 981 C C . ALA A 1 120 ? -9.560 2.466 -13.186 1.00 84.62 120 ALA A C 1
ATOM 983 O O . ALA A 1 120 ? -8.555 1.973 -13.690 1.00 84.62 120 ALA A O 1
ATOM 984 N N . GLU A 1 121 ? -10.737 2.533 -13.804 1.00 89.19 121 GLU A N 1
ATOM 985 C CA . GLU A 1 121 ? -10.979 2.037 -15.156 1.00 89.19 121 GLU A CA 1
ATOM 986 C C . GLU A 1 121 ? -10.223 2.866 -16.197 1.00 89.19 121 GLU A C 1
ATOM 988 O O . GLU A 1 121 ? -9.480 2.308 -16.998 1.00 89.19 121 GLU A O 1
ATOM 993 N N . ALA A 1 122 ? -10.300 4.198 -16.120 1.00 92.31 122 ALA A N 1
ATOM 994 C CA . ALA A 1 122 ? -9.573 5.090 -17.021 1.00 92.31 122 ALA A CA 1
ATOM 995 C C . ALA A 1 122 ? -8.048 4.908 -16.931 1.00 92.31 122 ALA A C 1
ATOM 997 O O . ALA A 1 122 ? -7.362 4.940 -17.950 1.00 92.31 122 ALA A O 1
ATOM 998 N N . LEU A 1 123 ? -7.509 4.684 -15.726 1.00 93.25 123 LEU A N 1
ATOM 999 C CA . LEU A 1 123 ? -6.090 4.377 -15.542 1.00 93.25 123 LEU A CA 1
ATOM 1000 C C . LEU A 1 123 ? -5.714 3.022 -16.156 1.00 93.25 123 LEU A C 1
ATOM 1002 O O . LEU A 1 123 ? -4.672 2.915 -16.794 1.00 93.25 123 LEU A O 1
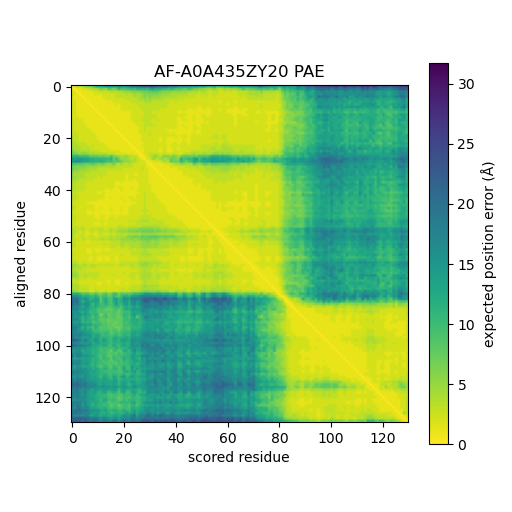ATOM 1006 N N . ALA A 1 124 ? -6.543 1.993 -15.970 1.00 90.06 124 ALA A N 1
ATOM 1007 C CA . ALA A 1 124 ? -6.291 0.667 -16.531 1.00 90.06 124 ALA A CA 1
ATOM 1008 C C . ALA A 1 124 ? -6.377 0.661 -18.070 1.00 90.06 124 ALA A C 1
ATOM 1010 O O . ALA A 1 124 ? -5.565 0.014 -18.736 1.00 90.06 124 ALA A O 1
ATOM 1011 N N . ALA A 1 125 ? -7.325 1.415 -18.629 1.00 93.31 125 ALA A N 1
ATOM 1012 C CA . ALA A 1 125 ? -7.575 1.515 -20.063 1.00 93.31 125 ALA A CA 1
ATOM 1013 C C . ALA A 1 125 ? -6.624 2.473 -20.801 1.00 93.31 125 ALA A C 1
ATOM 1015 O O . ALA A 1 125 ? -6.630 2.482 -22.029 1.00 93.31 125 ALA A O 1
ATOM 1016 N N . ALA A 1 126 ? -5.805 3.260 -20.093 1.00 93.81 126 ALA A N 1
ATOM 1017 C CA . ALA A 1 126 ? -4.940 4.267 -20.703 1.00 93.81 126 ALA A CA 1
ATOM 1018 C C . ALA A 1 126 ? -4.021 3.666 -21.784 1.00 93.81 126 ALA A C 1
ATOM 1020 O O . ALA A 1 126 ? -3.185 2.807 -21.506 1.00 93.81 126 ALA A O 1
ATOM 1021 N N . ASP A 1 127 ? -4.183 4.135 -23.018 1.00 94.94 127 ASP A N 1
ATOM 1022 C CA . ASP A 1 127 ? -3.466 3.684 -24.215 1.00 94.94 127 ASP A CA 1
ATOM 1023 C C . ASP A 1 127 ? -2.561 4.764 -24.823 1.00 94.94 127 ASP A C 1
ATOM 1025 O O . ASP A 1 127 ? -1.761 4.474 -25.709 1.00 94.94 127 ASP A O 1
ATOM 1029 N N . ARG A 1 128 ? -2.651 5.999 -24.318 1.00 93.31 128 ARG A N 1
ATOM 1030 C CA . ARG A 1 128 ? -1.815 7.135 -24.706 1.00 93.31 128 ARG A CA 1
ATOM 1031 C C . ARG A 1 128 ? -1.500 8.047 -23.527 1.00 93.31 128 ARG A C 1
ATOM 1033 O O . ARG A 1 128 ? -2.248 8.105 -22.551 1.00 93.31 128 ARG A O 1
ATOM 1040 N N . CYS A 1 129 ? -0.412 8.797 -23.667 1.00 93.69 129 CYS A N 1
ATOM 1041 C CA . CYS A 1 129 ? -0.106 9.929 -22.804 1.00 93.69 129 CYS A CA 1
ATOM 1042 C C . CYS A 1 129 ? -0.841 11.187 -23.285 1.00 93.69 129 CYS A C 1
ATOM 1044 O O . CYS A 1 129 ? -0.962 11.421 -24.489 1.00 93.69 129 CYS A O 1
ATOM 1046 N N . TYR A 1 130 ? -1.304 11.984 -22.330 1.00 80.88 130 TYR A N 1
ATOM 1047 C CA . TYR A 1 130 ? -1.993 13.263 -22.488 1.00 80.88 130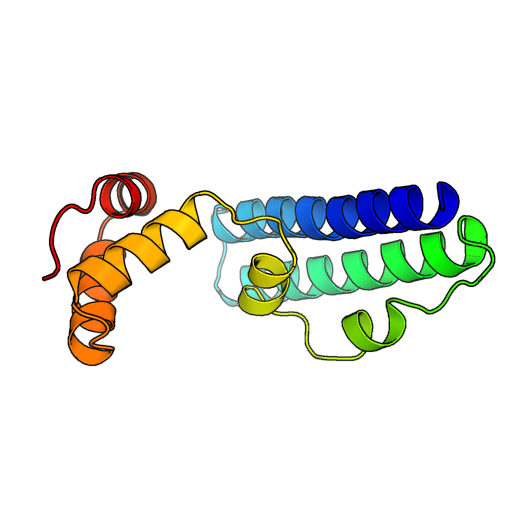 TYR A CA 1
ATOM 1048 C C . TYR A 1 130 ? -1.143 14.410 -21.953 1.00 80.88 130 TYR A C 1
ATOM 1050 O O . TYR A 1 130 ? -0.541 14.232 -20.865 1.00 80.88 130 TYR A O 1
#

pLDDT: mean 90.93, std 7.46, range [56.25, 98.12]

Solvent-accessible surface area (backbone atoms only — not comparable to full-atom values): 7413 Å² total; per-residue (Å²): 112,66,70,58,53,52,51,52,51,54,51,44,48,52,50,52,54,46,50,55,54,46,50,49,50,70,69,47,92,70,53,73,66,56,41,50,54,53,46,52,53,46,54,53,49,49,53,50,55,47,52,52,43,28,62,65,77,50,78,56,56,61,91,56,49,71,68,70,72,44,91,85,48,73,65,57,52,50,72,66,41,76,80,46,72,67,56,54,28,52,51,52,41,30,56,52,29,73,69,36,64,70,43,30,51,47,32,51,51,58,44,66,69,45,58,81,85,49,32,63,56,53,46,64,65,56,85,67,55,84

Nearest PDB structures (foldseek):
  4adz-assembly1_A-2  TM=4.391E-01  e=9.507E+00  Streptomyces lividans

Mean predicted aligned error: 7.7 Å

Radius of gyration: 17.63 Å; Cα contacts (8 Å, |Δi|>4): 81; chains: 1; bounding box: 32×39×44 Å

Foldseek 3Di:
DVLVVVVLVVLLVLLVVLVVQLVVLVPDDDDPVSSVVSNVVSLVVSVVVVVCCCVPVSVVDCPCVVVNPDDDDPVSSCVSHDHDLLNVLLVVQCVLVVVDPVQSVVQLVVLVPDPPVCSVVCSNPDPHTD

Secondary structure (DSSP, 8-state):
-HHHHHHHHHHHHHHHHHHHHHHHHHHSS--HHHHHHHHHHHHHHHHHHHHHHHHHTSTT--TTHHHHHS---HHHHHHHSS--HHHHHHHHHHHHTTT-HHHHHHHHHHHHTS-HHHHHHHHHH--S--